Protein AF-A0A7S3GNJ8-F1 (afdb_monomer_lite)

InterPro domains:
  IPR010492 GINS complex, subunit Psf3 [PTHR22768] (1-98)
  IPR036224 GINS, helical bundle-like domain superfamily [SSF158573] (2-92)
  IPR038437 GINS complex, subunit Psf3 superfamily [G3DSA:1.20.58.2050] (1-92)

Radius of gyration: 17.39 Å; chains: 1; bounding box: 35×20×59 Å

Structure (mmCIF, N/CA/C/O backbone):
data_AF-A0A7S3GNJ8-F1
#
_entry.id   AF-A0A7S3GNJ8-F1
#
loop_
_atom_site.group_PDB
_atom_site.id
_atom_site.type_symbol
_atom_site.label_atom_id
_atom_site.label_alt_id
_atom_site.label_comp_id
_atom_site.label_asym_id
_atom_site.label_entity_id
_atom_site.label_seq_id
_atom_site.pdbx_PDB_ins_code
_atom_site.Cartn_x
_atom_site.Cartn_y
_atom_site.Cartn_z
_atom_site.occupancy
_atom_site.B_iso_or_equiv
_atom_site.auth_seq_id
_atom_site.auth_comp_id
_atom_site.auth_asym_id
_atom_site.auth_atom_id
_atom_site.pdbx_PDB_model_num
ATOM 1 N N . GLU A 1 1 ? 2.306 5.968 18.894 1.00 57.97 1 GLU A N 1
ATOM 2 C CA . GLU A 1 1 ? 3.462 5.627 18.035 1.00 57.97 1 GLU A CA 1
ATOM 3 C C . GLU A 1 1 ? 3.224 6.018 16.581 1.00 57.97 1 GLU A C 1
ATOM 5 O O . GLU A 1 1 ? 3.945 6.877 16.105 1.00 57.97 1 GLU A O 1
ATOM 10 N N . ILE A 1 2 ? 2.165 5.535 15.917 1.00 62.38 2 ILE A N 1
ATOM 11 C CA . ILE A 1 2 ? 1.812 5.932 14.531 1.00 62.38 2 ILE A CA 1
ATOM 12 C C . ILE A 1 2 ? 1.705 7.459 14.347 1.00 62.38 2 ILE A C 1
ATOM 14 O O . ILE A 1 2 ? 2.257 8.008 13.403 1.00 62.38 2 ILE A O 1
ATOM 18 N N . LEU A 1 3 ? 1.067 8.169 15.283 1.00 60.81 3 LEU A N 1
ATOM 19 C CA . LEU A 1 3 ? 0.947 9.636 15.239 1.00 60.81 3 LEU A CA 1
ATOM 20 C C . LEU A 1 3 ? 2.276 10.388 15.455 1.00 60.81 3 LEU A C 1
ATOM 22 O O . LEU A 1 3 ? 2.329 11.590 15.227 1.00 60.81 3 LEU A O 1
ATOM 26 N N . ALA A 1 4 ? 3.321 9.704 15.927 1.00 59.94 4 ALA A N 1
ATOM 27 C CA . ALA A 1 4 ? 4.626 10.292 16.226 1.00 59.94 4 ALA A CA 1
ATOM 28 C C . ALA A 1 4 ? 5.677 10.030 15.126 1.00 59.94 4 ALA A C 1
ATOM 30 O O . ALA A 1 4 ? 6.772 10.575 15.220 1.00 59.94 4 ALA A O 1
ATOM 31 N N . GLY A 1 5 ? 5.355 9.217 14.109 1.00 65.50 5 GLY A N 1
ATOM 32 C CA . GLY A 1 5 ? 6.246 8.915 12.982 1.00 65.50 5 GLY A CA 1
ATOM 33 C C . GLY A 1 5 ? 5.927 7.573 12.318 1.00 65.50 5 GLY A C 1
ATOM 34 O O . GLY A 1 5 ? 6.670 6.604 12.481 1.00 65.50 5 GLY A O 1
ATOM 35 N N . ALA A 1 6 ? 4.802 7.488 11.600 1.00 68.75 6 ALA A N 1
ATOM 36 C CA . ALA A 1 6 ? 4.353 6.269 10.915 1.00 68.75 6 ALA A CA 1
ATOM 37 C C . ALA A 1 6 ? 5.315 5.796 9.807 1.00 68.75 6 ALA A C 1
ATOM 39 O O . ALA A 1 6 ? 5.313 4.623 9.424 1.00 68.75 6 ALA A O 1
ATOM 40 N N . GLU A 1 7 ? 6.139 6.704 9.294 1.00 68.44 7 GLU A N 1
ATOM 41 C CA . GLU A 1 7 ? 7.158 6.461 8.280 1.00 68.44 7 GLU A CA 1
ATOM 42 C C . GLU A 1 7 ? 8.298 5.560 8.768 1.00 68.44 7 GLU A C 1
ATOM 44 O O . GLU A 1 7 ? 8.868 4.823 7.971 1.00 68.44 7 GLU A O 1
ATOM 49 N N . ASN A 1 8 ? 8.577 5.549 10.075 1.00 74.62 8 ASN A N 1
ATOM 50 C CA . ASN A 1 8 ? 9.666 4.763 10.665 1.00 74.62 8 ASN A CA 1
ATOM 51 C C . ASN A 1 8 ? 9.212 3.390 11.184 1.00 74.62 8 ASN A C 1
ATOM 53 O O . ASN A 1 8 ? 10.013 2.635 11.731 1.00 74.62 8 ASN A O 1
ATOM 57 N N . ILE A 1 9 ? 7.923 3.064 11.050 1.00 83.94 9 ILE A N 1
ATOM 58 C CA . ILE A 1 9 ? 7.343 1.827 11.576 1.00 83.94 9 ILE A CA 1
ATOM 59 C C . ILE A 1 9 ? 7.217 0.803 10.449 1.00 83.94 9 ILE A C 1
ATOM 61 O O . ILE A 1 9 ? 6.576 1.057 9.428 1.00 83.94 9 ILE A O 1
ATOM 65 N N . ASN A 1 10 ? 7.759 -0.398 10.644 1.00 85.62 10 ASN A N 1
ATOM 66 C CA . ASN A 1 10 ? 7.535 -1.502 9.719 1.00 85.62 10 ASN A CA 1
ATOM 67 C C . ASN A 1 10 ? 6.151 -2.131 9.955 1.00 85.62 10 ASN A C 1
ATOM 69 O O . ASN A 1 10 ? 6.001 -3.075 10.725 1.00 85.62 10 ASN A O 1
ATOM 73 N N . LEU A 1 11 ? 5.111 -1.604 9.299 1.00 88.50 11 LEU A N 1
ATOM 74 C CA . LEU A 1 11 ? 3.727 -2.076 9.474 1.00 88.50 11 LEU A CA 1
ATOM 75 C C . LEU A 1 11 ? 3.548 -3.556 9.102 1.00 88.50 11 LEU A C 1
ATOM 77 O O . LEU A 1 11 ? 2.689 -4.235 9.668 1.00 88.50 11 LEU A O 1
ATOM 81 N N . LYS A 1 12 ? 4.396 -4.074 8.206 1.00 89.69 12 LYS A N 1
ATOM 82 C CA . LYS A 1 12 ? 4.402 -5.483 7.811 1.00 89.69 12 LYS A CA 1
ATOM 83 C C . LYS A 1 12 ? 4.751 -6.418 8.973 1.00 89.69 12 LYS A C 1
ATOM 85 O O . LYS A 1 12 ? 4.212 -7.522 9.020 1.00 89.69 12 LYS A O 1
ATOM 90 N N . GLU A 1 13 ? 5.609 -5.993 9.904 1.00 90.06 13 GLU A N 1
ATOM 91 C CA . GLU A 1 13 ? 5.971 -6.796 11.086 1.00 90.06 13 GLU A CA 1
ATOM 92 C C . GLU A 1 13 ? 4.780 -7.024 12.020 1.00 90.06 13 GLU A C 1
ATOM 94 O O . GLU A 1 13 ? 4.699 -8.060 12.675 1.00 90.06 13 GLU A O 1
ATOM 99 N N . PHE A 1 14 ? 3.822 -6.095 12.038 1.00 88.94 14 PHE A N 1
ATOM 100 C CA . PHE A 1 14 ? 2.581 -6.248 12.795 1.00 88.94 14 PHE A CA 1
ATOM 101 C C . PHE A 1 14 ? 1.571 -7.114 12.044 1.00 88.94 14 PHE A C 1
ATOM 103 O O . PHE A 1 14 ? 0.926 -7.982 12.631 1.00 88.94 14 PHE A O 1
ATOM 110 N N . SER A 1 15 ? 1.399 -6.863 10.744 1.00 92.06 15 SER A N 1
ATOM 111 C CA . SER A 1 15 ? 0.541 -7.663 9.875 1.00 92.06 15 SER A CA 1
ATOM 112 C C . SER A 1 15 ? 0.873 -7.413 8.410 1.00 92.06 15 SER A C 1
ATOM 114 O O . SER A 1 15 ? 0.934 -6.270 7.959 1.00 92.06 15 SER A O 1
ATOM 116 N N . HIS A 1 16 ? 0.977 -8.485 7.622 1.00 94.75 16 HIS A N 1
ATOM 117 C CA . HIS A 1 16 ? 1.124 -8.359 6.171 1.00 94.75 16 HIS A CA 1
ATOM 118 C C . HIS A 1 16 ? -0.060 -7.620 5.522 1.00 94.75 16 HIS A C 1
ATOM 120 O O . HIS A 1 16 ? 0.140 -6.915 4.540 1.00 94.75 16 HIS A O 1
ATOM 126 N N . TYR A 1 17 ? -1.258 -7.725 6.105 1.00 95.62 17 TYR A N 1
ATOM 127 C CA . TYR A 1 17 ? -2.501 -7.108 5.625 1.00 95.62 17 TYR A CA 1
ATOM 128 C C . TYR A 1 17 ? -2.972 -5.980 6.556 1.00 95.62 17 TYR A C 1
ATOM 130 O O . TYR A 1 17 ? -4.156 -5.877 6.886 1.00 95.62 17 TYR A O 1
ATOM 138 N N . PHE A 1 18 ? -2.031 -5.191 7.086 1.00 94.56 18 PHE A N 1
ATOM 139 C CA . PHE A 1 18 ? -2.299 -4.166 8.099 1.00 94.56 18 PHE A CA 1
ATOM 140 C C . PHE A 1 18 ? -3.442 -3.217 7.701 1.00 94.56 18 PHE A C 1
ATOM 142 O O . PHE A 1 18 ? -4.367 -2.995 8.486 1.00 94.56 18 PHE A O 1
ATOM 149 N N . PHE A 1 19 ? -3.416 -2.693 6.472 1.00 94.75 19 PHE A N 1
ATOM 150 C CA . PHE A 1 19 ? -4.403 -1.720 6.000 1.00 94.75 19 PHE A CA 1
ATOM 151 C C . PHE A 1 19 ? -5.754 -2.356 5.678 1.00 94.75 19 PHE A C 1
ATOM 153 O O . PHE A 1 19 ? -6.791 -1.766 5.979 1.00 94.75 19 PHE A O 1
ATOM 160 N N . GLU A 1 20 ? -5.769 -3.558 5.112 1.00 95.56 20 GLU A N 1
ATOM 161 C CA . GLU A 1 20 ? -6.988 -4.278 4.753 1.00 95.56 20 GLU A CA 1
ATOM 162 C C . GLU A 1 20 ? -7.743 -4.720 6.009 1.00 95.56 20 GLU A C 1
ATOM 164 O O . GLU A 1 20 ? -8.939 -4.451 6.156 1.00 95.56 20 GLU A O 1
ATOM 169 N N . VAL A 1 21 ? -7.034 -5.344 6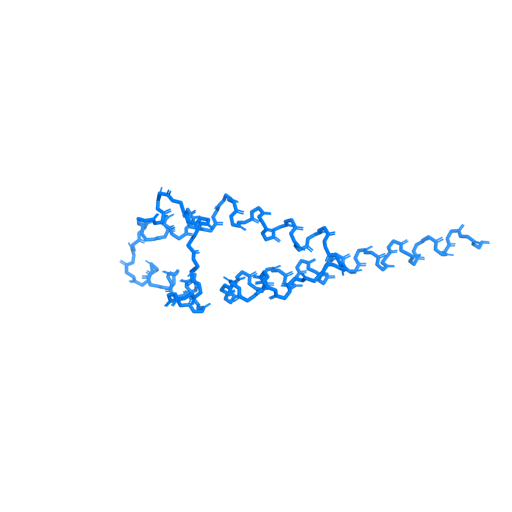.955 1.00 95.25 21 VAL A N 1
ATOM 170 C CA . VAL A 1 21 ? -7.612 -5.774 8.235 1.00 95.25 21 VAL A CA 1
ATOM 171 C C . VAL A 1 21 ? -8.045 -4.562 9.050 1.00 95.25 21 VAL A C 1
ATOM 173 O O . VAL A 1 21 ? -9.165 -4.546 9.560 1.00 95.25 21 VAL A O 1
ATOM 176 N N . GLY A 1 22 ? -7.200 -3.531 9.134 1.00 94.94 22 GLY A N 1
ATOM 177 C CA . GLY A 1 22 ? -7.525 -2.296 9.840 1.00 94.94 22 GLY A CA 1
ATOM 178 C C . GLY A 1 22 ? -8.772 -1.617 9.275 1.00 94.94 22 GLY A C 1
ATOM 179 O O . GLY A 1 22 ? -9.655 -1.224 10.038 1.00 94.94 22 GLY A O 1
ATOM 180 N N . SER A 1 23 ? -8.887 -1.527 7.947 1.00 94.94 23 SER A N 1
ATO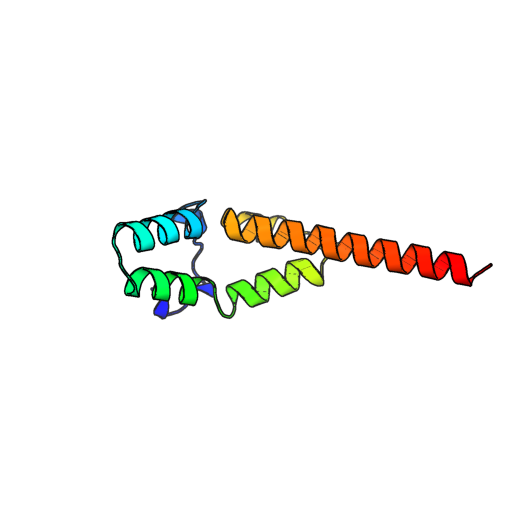M 181 C CA . SER A 1 23 ? -10.039 -0.896 7.292 1.00 94.94 23 SER A CA 1
ATOM 182 C C . SER A 1 23 ? -11.324 -1.681 7.538 1.00 94.94 23 SER A C 1
ATOM 184 O O . SER A 1 23 ? -12.339 -1.097 7.916 1.00 94.94 23 SER A O 1
ATOM 186 N N . ASN A 1 24 ? -11.279 -3.010 7.401 1.00 96.00 24 ASN A N 1
ATOM 187 C CA . ASN A 1 24 ? -12.426 -3.871 7.691 1.00 96.00 24 ASN A CA 1
ATOM 188 C C . ASN A 1 24 ? -12.853 -3.761 9.158 1.00 96.00 24 ASN A C 1
ATOM 190 O O . ASN A 1 24 ? -14.044 -3.647 9.450 1.00 96.00 24 ASN A O 1
ATOM 194 N N . LEU A 1 25 ? -11.891 -3.734 10.083 1.00 95.38 25 LEU A N 1
ATOM 195 C CA . LEU A 1 25 ? -12.168 -3.574 11.505 1.00 95.38 25 LEU A CA 1
ATOM 196 C C . LEU A 1 25 ? -12.818 -2.218 11.801 1.00 95.38 25 LEU A C 1
ATOM 198 O O . LEU A 1 25 ? -13.816 -2.176 12.519 1.00 95.38 25 LEU A O 1
ATOM 202 N N . ALA A 1 26 ? -12.308 -1.127 11.224 1.00 95.88 26 ALA A N 1
ATOM 203 C CA . ALA A 1 26 ? -12.884 0.209 11.375 1.00 95.88 26 ALA A CA 1
ATOM 204 C C . ALA A 1 26 ? -14.339 0.265 10.884 1.00 95.88 26 ALA A C 1
ATOM 206 O O . ALA A 1 26 ? -15.195 0.829 11.564 1.00 95.88 26 ALA A O 1
ATOM 207 N N . ILE A 1 27 ? -14.638 -0.380 9.752 1.00 95.19 27 ILE A N 1
ATOM 208 C CA . ILE A 1 27 ? -15.996 -0.464 9.195 1.00 95.19 27 ILE A CA 1
ATOM 209 C C . ILE A 1 27 ? -16.924 -1.253 10.125 1.00 95.19 27 ILE A C 1
ATOM 211 O O . ILE A 1 27 ? -17.994 -0.763 10.488 1.00 95.19 27 ILE A O 1
ATOM 215 N N . VAL A 1 28 ? -16.520 -2.458 10.540 1.00 97.12 28 VAL A N 1
ATOM 216 C CA . VAL A 1 28 ? -17.350 -3.345 11.377 1.00 97.12 28 VAL A CA 1
ATOM 217 C C . VAL A 1 28 ? -17.617 -2.728 12.751 1.00 97.12 28 VAL A C 1
ATOM 219 O O . VAL A 1 28 ? -18.728 -2.823 13.270 1.00 97.12 28 VAL A O 1
ATOM 222 N N . THR A 1 29 ? -16.618 -2.059 13.326 1.00 96.25 29 THR A N 1
ATOM 223 C CA . THR A 1 29 ? -16.723 -1.414 14.644 1.00 96.25 29 THR A CA 1
ATOM 224 C C . THR A 1 29 ? -17.286 0.005 14.590 1.00 96.25 29 THR A C 1
ATOM 226 O O . THR A 1 29 ? -17.527 0.590 15.643 1.00 96.25 29 THR A O 1
ATOM 229 N N . LYS A 1 30 ? -17.522 0.557 13.388 1.00 95.69 30 LYS A N 1
ATOM 230 C CA . LYS A 1 30 ? -17.891 1.968 13.161 1.00 95.69 30 LYS A CA 1
ATOM 231 C C . LYS A 1 30 ? -16.939 2.942 13.868 1.00 95.69 30 LYS A C 1
ATOM 233 O O . LYS A 1 30 ? -17.363 3.950 14.430 1.00 95.69 30 LYS A O 1
ATOM 238 N N . ASN A 1 31 ? -15.652 2.608 13.868 1.00 95.81 31 ASN A N 1
ATOM 239 C CA . ASN A 1 31 ? -14.616 3.366 14.551 1.00 95.81 31 ASN A CA 1
ATOM 240 C C . ASN A 1 31 ? -13.936 4.337 13.571 1.00 95.81 31 ASN A C 1
ATOM 242 O O . ASN A 1 31 ? -13.009 3.970 12.844 1.00 95.81 31 ASN A O 1
ATOM 246 N N . GLU A 1 32 ? -14.411 5.583 13.548 1.00 94.88 32 GLU A N 1
ATOM 247 C CA . GLU A 1 32 ? -13.858 6.641 12.689 1.00 94.88 32 GLU A CA 1
ATOM 248 C C . GLU A 1 32 ? -12.449 7.087 13.125 1.00 94.88 32 GLU A C 1
ATOM 250 O O . GLU A 1 32 ? -11.645 7.482 12.278 1.00 94.88 32 GLU A O 1
ATOM 255 N N . ASP A 1 33 ? -12.097 6.954 14.407 1.00 94.38 33 ASP A N 1
ATOM 256 C CA . ASP A 1 33 ? -10.750 7.276 14.898 1.00 94.38 33 ASP A CA 1
ATOM 257 C C . ASP A 1 33 ? -9.718 6.281 14.355 1.00 94.38 33 ASP A C 1
ATOM 259 O O . ASP A 1 33 ? -8.635 6.667 13.907 1.00 94.38 33 ASP A O 1
ATOM 263 N N . LEU A 1 34 ? -10.068 4.990 14.319 1.00 93.38 34 LEU A N 1
ATOM 264 C CA . LEU A 1 34 ? -9.239 3.951 13.708 1.00 93.38 34 LEU A CA 1
ATOM 265 C C . LEU A 1 34 ? -9.060 4.205 12.209 1.00 93.38 34 LEU A C 1
ATOM 267 O O . LEU A 1 34 ? -7.943 4.139 11.701 1.00 93.38 34 LEU A O 1
ATOM 271 N N . LYS A 1 35 ? -10.138 4.553 11.503 1.00 93.56 35 LYS A N 1
ATOM 272 C CA . LYS A 1 35 ? -10.073 4.905 10.079 1.00 93.56 35 LYS A CA 1
ATOM 273 C C . LYS A 1 35 ? -9.167 6.112 9.832 1.00 93.56 35 LYS A C 1
ATOM 275 O O . LYS A 1 35 ? -8.326 6.067 8.937 1.00 93.56 35 LYS A O 1
ATOM 280 N N . THR A 1 36 ? -9.295 7.157 10.645 1.00 92.88 36 THR A N 1
ATOM 281 C CA . THR A 1 36 ? -8.444 8.353 10.569 1.00 92.88 36 THR A CA 1
ATOM 282 C C . THR A 1 36 ? -6.984 7.998 10.848 1.00 92.88 36 THR A C 1
ATOM 284 O O . THR A 1 36 ? -6.085 8.441 10.139 1.00 92.88 36 THR A O 1
ATOM 287 N N . THR A 1 37 ? -6.735 7.120 11.820 1.00 92.12 37 THR A N 1
ATOM 288 C CA . THR A 1 37 ? -5.389 6.630 12.147 1.00 92.12 37 THR A CA 1
ATOM 289 C C . THR A 1 37 ? -4.766 5.865 10.981 1.00 92.12 37 THR A C 1
ATOM 291 O O . THR A 1 37 ? -3.603 6.090 10.661 1.00 92.12 37 THR A O 1
ATOM 294 N N . LEU A 1 38 ? -5.531 5.001 10.306 1.00 92.69 38 LEU A N 1
ATOM 295 C CA . LEU A 1 38 ? -5.069 4.273 9.118 1.00 92.69 38 LEU A CA 1
ATOM 296 C C . LEU A 1 38 ? -4.753 5.221 7.959 1.00 92.69 38 LEU A C 1
ATOM 298 O O . LEU A 1 38 ? -3.747 5.039 7.276 1.00 92.69 38 LEU A O 1
ATOM 302 N N . GLN A 1 39 ? -5.574 6.256 7.764 1.00 91.19 39 GLN A N 1
ATOM 303 C CA . GLN A 1 39 ? -5.312 7.287 6.761 1.00 91.19 39 GLN A CA 1
ATOM 304 C C . GLN A 1 39 ? -4.023 8.050 7.062 1.00 91.19 39 GLN A C 1
ATOM 306 O O . GLN A 1 39 ? -3.203 8.213 6.166 1.00 91.19 39 GLN A O 1
ATOM 311 N N . ILE A 1 40 ? -3.812 8.468 8.312 1.00 90.62 40 ILE A N 1
ATOM 312 C CA . ILE A 1 40 ? -2.581 9.152 8.730 1.00 90.62 40 ILE A CA 1
ATOM 313 C C . ILE A 1 40 ? -1.367 8.227 8.578 1.00 90.62 40 ILE A C 1
ATOM 315 O O . ILE A 1 40 ? -0.324 8.673 8.116 1.00 90.62 40 ILE A O 1
ATOM 319 N N . ALA A 1 41 ? -1.508 6.942 8.917 1.00 90.12 41 ALA A N 1
ATOM 320 C CA . ALA A 1 41 ? -0.431 5.962 8.800 1.00 90.12 41 ALA A CA 1
ATOM 321 C C . ALA A 1 41 ? 0.029 5.745 7.351 1.00 90.12 41 ALA A C 1
ATOM 323 O O . ALA A 1 41 ? 1.207 5.482 7.116 1.00 90.12 41 ALA A O 1
ATOM 324 N N . PHE A 1 42 ? -0.902 5.820 6.394 1.00 90.94 42 PHE A N 1
ATOM 325 C CA . PHE A 1 42 ? -0.615 5.654 4.970 1.00 90.94 42 PHE A CA 1
ATOM 326 C C . PHE A 1 42 ? -0.164 6.956 4.292 1.00 90.94 42 PHE A C 1
ATOM 328 O O . PHE A 1 42 ? 0.712 6.944 3.425 1.00 90.94 42 PHE A O 1
ATOM 335 N N . ALA A 1 43 ? -0.782 8.079 4.661 1.00 88.44 43 ALA A N 1
ATOM 336 C CA . ALA A 1 43 ? -0.534 9.375 4.050 1.00 88.44 43 ALA A CA 1
ATOM 337 C C . ALA A 1 43 ? 0.880 9.910 4.343 1.00 88.44 43 ALA A C 1
ATOM 339 O O . ALA A 1 43 ? 1.608 9.428 5.208 1.00 88.44 43 ALA A O 1
ATOM 340 N N . GLY A 1 44 ? 1.271 10.950 3.605 1.00 86.75 44 GLY A N 1
ATOM 341 C CA . GLY A 1 44 ? 2.554 11.621 3.803 1.00 86.75 44 GLY A CA 1
ATOM 342 C C . GLY A 1 44 ? 3.722 10.837 3.210 1.00 86.75 44 GLY A C 1
ATOM 343 O O . GLY A 1 44 ? 3.723 10.530 2.017 1.00 86.75 44 GLY A O 1
ATOM 344 N N . GLU A 1 45 ? 4.735 10.558 4.029 1.00 85.94 45 GLU A N 1
ATOM 345 C CA . GLU A 1 45 ? 6.041 10.075 3.566 1.00 85.94 45 GLU A C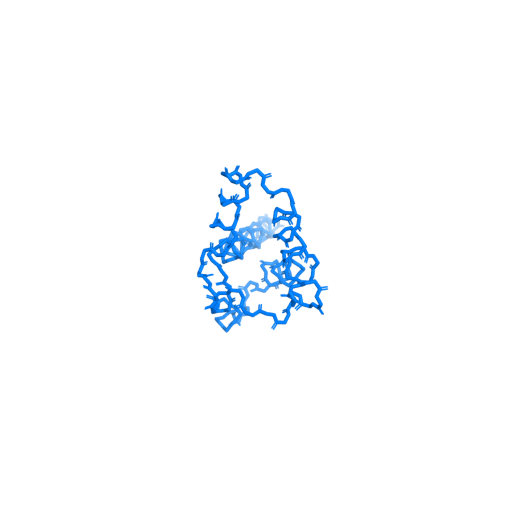A 1
ATOM 346 C C . GLU A 1 45 ? 5.991 8.646 3.008 1.00 85.94 45 GLU A C 1
ATOM 348 O O . GLU A 1 45 ? 6.649 8.356 2.012 1.00 85.94 45 GLU A O 1
ATOM 353 N N . ARG A 1 46 ? 5.151 7.772 3.578 1.00 90.19 46 ARG A N 1
ATOM 354 C CA . ARG A 1 46 ? 4.959 6.390 3.105 1.00 90.19 46 ARG A CA 1
ATOM 355 C C . ARG A 1 46 ? 4.380 6.361 1.692 1.00 90.19 46 ARG A C 1
ATOM 357 O O . ARG A 1 46 ? 4.969 5.760 0.795 1.00 90.19 46 ARG A O 1
ATOM 364 N N . PHE A 1 47 ? 3.287 7.094 1.467 1.00 91.19 47 PHE A N 1
ATOM 365 C CA . PHE A 1 47 ? 2.728 7.281 0.128 1.00 91.19 47 PHE A CA 1
ATOM 366 C C . PHE A 1 47 ? 3.735 7.938 -0.828 1.00 91.19 47 PHE A C 1
ATOM 368 O O . PHE A 1 47 ? 3.905 7.482 -1.957 1.00 91.19 47 PHE A O 1
ATOM 375 N N . ARG A 1 48 ? 4.446 8.982 -0.380 1.00 90.50 48 ARG A N 1
ATOM 376 C CA . ARG A 1 48 ? 5.457 9.670 -1.194 1.00 90.50 48 ARG A CA 1
ATOM 377 C C . ARG A 1 48 ? 6.574 8.721 -1.630 1.00 90.50 48 ARG A C 1
ATOM 379 O O . ARG A 1 48 ? 6.920 8.710 -2.806 1.00 90.50 48 ARG A O 1
ATOM 386 N N . SER A 1 49 ? 7.109 7.919 -0.712 1.00 90.19 49 SER A N 1
ATOM 387 C CA . SER A 1 49 ? 8.158 6.934 -0.984 1.00 90.19 49 SER A CA 1
ATOM 388 C C . SER A 1 49 ? 7.679 5.873 -1.979 1.00 90.19 49 SER A C 1
ATOM 390 O O . SER A 1 49 ? 8.349 5.644 -2.986 1.00 90.19 49 SER A O 1
ATOM 392 N N . LEU A 1 50 ? 6.475 5.319 -1.785 1.00 92.25 50 LEU A N 1
ATOM 393 C CA . LEU A 1 50 ? 5.857 4.383 -2.734 1.00 92.25 50 LEU A CA 1
ATOM 394 C C . LEU A 1 50 ? 5.726 4.977 -4.138 1.00 92.25 50 LEU A C 1
ATOM 396 O O . LEU A 1 50 ? 6.065 4.324 -5.124 1.00 92.25 50 LEU A O 1
ATOM 400 N N . MET A 1 51 ? 5.270 6.224 -4.242 1.00 91.19 51 MET A N 1
ATOM 401 C CA . MET A 1 51 ? 5.123 6.907 -5.528 1.00 91.19 51 MET A CA 1
ATOM 402 C C . MET A 1 51 ? 6.470 7.200 -6.193 1.00 91.19 51 MET A C 1
ATOM 404 O O . MET A 1 51 ? 6.594 7.056 -7.407 1.00 91.19 51 MET A O 1
ATOM 408 N N . MET A 1 52 ? 7.487 7.578 -5.417 1.00 90.50 52 MET A N 1
ATOM 409 C CA . MET A 1 52 ? 8.838 7.777 -5.939 1.00 90.50 52 MET A CA 1
ATOM 410 C C . MET A 1 52 ? 9.378 6.467 -6.519 1.00 90.50 52 MET A C 1
ATOM 412 O O . MET A 1 52 ? 9.661 6.407 -7.711 1.00 90.50 52 MET A O 1
ATOM 416 N N . HIS A 1 53 ? 9.415 5.393 -5.727 1.00 90.62 53 HIS A N 1
ATOM 417 C CA . HIS A 1 53 ? 9.948 4.105 -6.179 1.00 90.62 53 HIS A CA 1
ATOM 418 C C . HIS A 1 53 ? 9.136 3.479 -7.319 1.00 90.62 53 HIS A C 1
ATOM 420 O O . HIS A 1 53 ? 9.707 2.876 -8.222 1.00 90.62 53 HIS A O 1
ATOM 426 N N . SER A 1 54 ? 7.815 3.641 -7.338 1.00 90.94 54 SER A N 1
ATOM 427 C CA . SER A 1 54 ? 6.995 3.069 -8.411 1.00 90.94 54 SER A CA 1
ATOM 428 C C . SER A 1 54 ? 7.139 3.800 -9.750 1.00 90.94 54 SER A C 1
ATOM 430 O O . SER A 1 54 ? 7.028 3.170 -10.802 1.00 90.94 54 SER A O 1
ATOM 432 N N . LEU A 1 55 ? 7.419 5.110 -9.745 1.00 86.75 55 LEU A N 1
ATOM 433 C CA . LEU A 1 55 ? 7.442 5.920 -10.968 1.00 86.75 55 LEU A CA 1
ATOM 434 C C . LEU A 1 55 ? 8.844 6.278 -11.477 1.00 86.75 55 LEU A C 1
ATOM 436 O O . LEU A 1 55 ? 8.990 6.485 -12.683 1.00 86.75 55 LEU A O 1
ATOM 440 N N . SER A 1 56 ? 9.868 6.361 -10.619 1.00 78.69 56 SER A N 1
ATOM 441 C CA . SER A 1 56 ? 11.225 6.754 -11.042 1.00 78.69 56 SER A CA 1
ATOM 442 C C . SER A 1 56 ? 12.163 5.586 -11.341 1.00 78.69 56 SER A C 1
ATOM 444 O O . SER A 1 56 ? 13.159 5.777 -12.036 1.00 78.69 56 SER A O 1
ATOM 446 N N . SER A 1 57 ? 11.855 4.390 -10.844 1.00 64.25 57 SER A N 1
ATOM 447 C CA . SER A 1 57 ? 12.849 3.331 -10.641 1.00 64.25 57 SER A CA 1
ATOM 448 C C . SER A 1 57 ? 12.620 2.098 -11.512 1.00 64.25 57 SER A C 1
ATOM 450 O O . SER A 1 57 ? 12.729 0.974 -11.035 1.00 64.25 57 SER A O 1
ATOM 452 N N . TRP A 1 58 ? 12.328 2.276 -12.808 1.00 64.38 58 TRP A N 1
ATOM 453 C CA . TRP A 1 58 ? 12.090 1.139 -13.720 1.00 64.38 58 TRP A CA 1
ATOM 454 C C . TRP A 1 58 ? 13.241 0.109 -13.738 1.00 64.38 58 TRP A C 1
ATOM 456 O O . TRP A 1 58 ? 13.021 -1.042 -14.105 1.00 64.38 58 TRP A O 1
ATOM 466 N N . ASN A 1 59 ? 14.450 0.504 -13.327 1.00 67.56 59 ASN A N 1
ATOM 467 C CA . ASN A 1 59 ? 15.632 -0.351 -13.342 1.00 67.56 59 ASN A CA 1
ATOM 468 C C . ASN A 1 59 ? 16.413 -0.374 -12.014 1.00 67.56 59 ASN A C 1
ATOM 470 O O . ASN A 1 59 ? 17.542 -0.864 -12.006 1.00 67.56 59 ASN A O 1
ATOM 474 N N . ASP A 1 60 ? 15.856 0.163 -10.920 1.00 78.88 60 ASP A N 1
ATOM 475 C CA . ASP A 1 60 ? 16.517 0.067 -9.611 1.00 78.88 60 ASP A CA 1
ATOM 476 C C . ASP A 1 60 ? 16.152 -1.257 -8.930 1.00 78.88 60 ASP A C 1
ATOM 478 O O . ASP A 1 60 ? 15.050 -1.785 -9.101 1.00 78.88 60 ASP A O 1
ATOM 482 N N . ASP A 1 61 ? 17.071 -1.786 -8.122 1.00 84.69 61 ASP A N 1
ATOM 483 C CA . ASP A 1 61 ? 16.776 -2.926 -7.258 1.00 84.69 61 ASP A CA 1
ATOM 484 C C . ASP A 1 61 ? 15.904 -2.473 -6.079 1.00 84.69 61 ASP A C 1
ATOM 486 O O . ASP A 1 61 ? 16.366 -1.827 -5.139 1.00 84.69 61 ASP A O 1
ATOM 490 N N . LEU A 1 62 ? 14.616 -2.810 -6.148 1.00 88.25 62 LEU A N 1
ATOM 491 C CA . LEU A 1 62 ? 13.621 -2.497 -5.122 1.00 88.25 62 LEU A CA 1
ATOM 492 C C . LEU A 1 62 ? 13.381 -3.668 -4.158 1.00 88.25 62 LEU A C 1
ATOM 494 O O . LEU A 1 62 ? 12.410 -3.639 -3.402 1.00 88.25 62 LEU A O 1
ATOM 498 N N . THR A 1 63 ? 14.225 -4.707 -4.170 1.00 88.25 63 THR A N 1
ATOM 499 C CA . THR A 1 63 ? 14.007 -5.929 -3.379 1.00 88.25 63 THR A CA 1
ATOM 500 C C . THR A 1 63 ? 13.910 -5.631 -1.885 1.00 88.25 63 THR A C 1
ATOM 502 O O . THR A 1 63 ? 12.966 -6.075 -1.232 1.00 88.25 63 THR A O 1
ATOM 505 N N . GLU A 1 64 ? 14.845 -4.847 -1.346 1.00 87.38 64 GLU A N 1
ATOM 506 C CA . GLU A 1 64 ? 14.857 -4.459 0.070 1.00 87.38 64 GLU A CA 1
ATOM 507 C C . GLU A 1 64 ? 13.647 -3.585 0.426 1.00 87.38 64 GLU A C 1
ATOM 509 O O . GLU A 1 64 ? 12.971 -3.820 1.428 1.00 87.38 64 GLU A O 1
ATOM 514 N N . PHE A 1 65 ? 13.303 -2.632 -0.443 1.00 88.62 65 PHE A N 1
ATOM 515 C CA . PHE A 1 65 ? 12.135 -1.776 -0.255 1.00 88.62 65 PHE A CA 1
ATOM 516 C C . PHE A 1 65 ? 10.840 -2.601 -0.205 1.00 88.62 65 PHE A C 1
ATOM 518 O O . PHE A 1 65 ? 10.076 -2.509 0.755 1.00 88.62 65 PHE A O 1
ATOM 525 N N . ALA A 1 66 ? 10.631 -3.489 -1.182 1.00 89.81 66 ALA A N 1
ATOM 526 C CA . ALA A 1 66 ? 9.449 -4.342 -1.281 1.00 89.81 66 ALA A CA 1
ATOM 527 C C . ALA A 1 66 ? 9.327 -5.361 -0.132 1.00 89.81 66 ALA A C 1
ATOM 529 O O . ALA A 1 66 ? 8.225 -5.834 0.169 1.00 89.81 66 ALA A O 1
ATOM 530 N N . GLN A 1 67 ? 10.433 -5.714 0.530 1.00 89.88 67 GLN A N 1
ATOM 531 C CA . GLN A 1 67 ? 10.411 -6.597 1.696 1.00 89.88 67 GLN A CA 1
ATOM 532 C C . GLN A 1 67 ? 9.760 -5.955 2.922 1.00 89.88 67 GLN A C 1
ATOM 534 O O . GLN A 1 67 ? 9.218 -6.698 3.739 1.00 89.88 67 GLN A O 1
ATOM 539 N N . ASN A 1 68 ? 9.729 -4.627 3.025 1.00 90.12 68 ASN A N 1
ATOM 540 C CA . ASN A 1 68 ? 9.146 -3.916 4.168 1.00 90.12 68 ASN A CA 1
ATOM 541 C C . ASN A 1 68 ? 7.707 -3.433 3.919 1.00 90.12 68 ASN A C 1
ATOM 543 O O . ASN A 1 68 ? 7.091 -2.827 4.793 1.00 90.12 68 ASN A O 1
ATOM 547 N N . LEU A 1 69 ? 7.149 -3.724 2.742 1.00 92.94 69 LEU A N 1
ATOM 548 C CA . LEU A 1 69 ? 5.795 -3.320 2.374 1.00 92.94 69 LEU A CA 1
ATOM 549 C C . LEU A 1 69 ? 4.737 -4.332 2.828 1.00 92.94 69 LEU A C 1
ATOM 551 O O . LEU A 1 69 ? 4.901 -5.554 2.722 1.00 92.94 69 LEU A O 1
ATOM 555 N N . THR A 1 70 ? 3.607 -3.805 3.284 1.00 95.38 70 THR A N 1
ATOM 556 C CA . THR A 1 70 ? 2.350 -4.551 3.422 1.00 95.38 70 THR A CA 1
ATOM 557 C C . THR A 1 70 ? 1.816 -4.974 2.047 1.00 95.38 70 THR A C 1
ATOM 559 O O . THR A 1 70 ? 2.282 -4.500 1.009 1.00 95.38 70 THR A O 1
ATOM 562 N N . ALA A 1 71 ? 0.837 -5.877 2.022 1.00 94.94 71 ALA A N 1
ATOM 563 C CA . ALA A 1 71 ? 0.207 -6.355 0.793 1.00 94.94 71 ALA A CA 1
ATOM 564 C C . ALA A 1 71 ? -0.387 -5.203 -0.037 1.00 94.94 71 ALA A C 1
ATOM 566 O O . ALA A 1 71 ? -0.072 -5.085 -1.222 1.00 94.94 71 ALA A O 1
ATOM 567 N N . ALA A 1 72 ? -1.157 -4.311 0.595 1.00 93.94 72 ALA A N 1
ATOM 568 C CA . ALA A 1 72 ? -1.714 -3.122 -0.049 1.00 93.94 72 ALA A CA 1
ATOM 569 C C . ALA A 1 72 ? -0.639 -2.229 -0.689 1.00 93.94 72 ALA A C 1
ATOM 571 O O . ALA A 1 72 ? -0.763 -1.814 -1.839 1.00 93.94 72 ALA A O 1
ATOM 572 N N . GLU A 1 73 ? 0.437 -1.942 0.040 1.00 94.75 73 GLU A N 1
ATOM 573 C CA . GLU A 1 73 ? 1.521 -1.089 -0.455 1.00 94.75 73 GLU A CA 1
ATOM 574 C C . GLU A 1 73 ? 2.288 -1.744 -1.601 1.00 94.75 73 GLU A C 1
ATOM 576 O O . GLU A 1 73 ? 2.620 -1.091 -2.590 1.00 94.75 73 GLU A O 1
ATOM 581 N N . ARG A 1 74 ? 2.540 -3.049 -1.487 1.00 94.56 74 ARG A N 1
ATOM 582 C CA . ARG A 1 74 ? 3.199 -3.827 -2.529 1.00 94.56 74 ARG A CA 1
ATOM 583 C C . ARG A 1 74 ? 2.381 -3.842 -3.814 1.00 94.56 74 ARG A C 1
ATOM 585 O O . ARG A 1 74 ? 2.951 -3.671 -4.885 1.00 94.56 74 ARG A O 1
ATOM 592 N N . HIS A 1 75 ? 1.064 -3.989 -3.705 1.00 94.50 75 HIS A N 1
ATOM 593 C CA . HIS A 1 75 ? 0.180 -3.932 -4.860 1.00 94.50 75 HIS A CA 1
ATOM 594 C C . HIS A 1 75 ? 0.282 -2.577 -5.579 1.00 94.50 75 HIS A C 1
ATOM 596 O O . HIS A 1 75 ? 0.459 -2.538 -6.792 1.00 94.50 75 HIS A O 1
ATOM 602 N N . ILE A 1 76 ? 0.273 -1.466 -4.834 1.00 93.75 76 ILE A N 1
ATOM 603 C CA . ILE A 1 76 ? 0.444 -0.118 -5.404 1.00 93.75 76 ILE A CA 1
ATOM 604 C C . ILE A 1 76 ? 1.805 0.027 -6.099 1.00 93.75 76 ILE A C 1
ATOM 606 O O . ILE A 1 76 ? 1.881 0.588 -7.194 1.00 9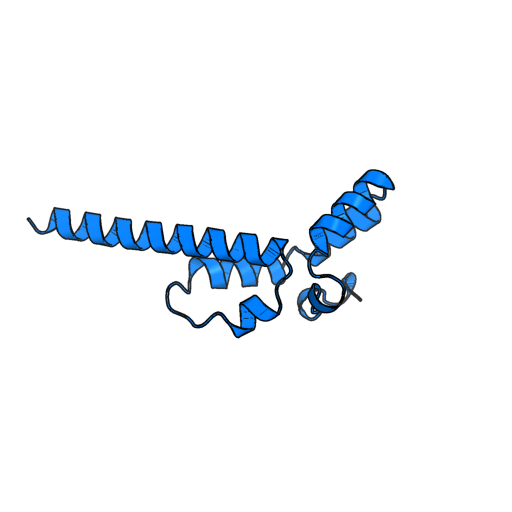3.75 76 ILE A O 1
ATOM 610 N N . LEU A 1 77 ? 2.876 -0.482 -5.480 1.00 93.56 77 LEU A N 1
ATOM 611 C CA . LEU A 1 77 ? 4.215 -0.462 -6.066 1.00 93.56 77 LEU A CA 1
ATOM 612 C C . LEU A 1 77 ? 4.252 -1.216 -7.403 1.00 93.56 77 LEU A C 1
ATOM 614 O O . LEU A 1 77 ? 4.745 -0.680 -8.393 1.00 93.56 77 LEU A O 1
ATOM 618 N N . GLU A 1 78 ? 3.728 -2.442 -7.432 1.00 93.25 78 GLU A N 1
ATOM 619 C CA . GLU A 1 78 ? 3.721 -3.304 -8.617 1.00 93.25 78 GLU A CA 1
ATOM 620 C C . GLU A 1 78 ? 2.927 -2.672 -9.774 1.00 93.25 78 GLU A C 1
ATOM 622 O O . GLU A 1 78 ? 3.443 -2.583 -10.890 1.00 93.25 78 GLU A O 1
ATOM 627 N N . GLU A 1 79 ? 1.732 -2.140 -9.506 1.00 94.19 79 GLU A N 1
ATOM 628 C CA . GLU A 1 79 ? 0.910 -1.449 -10.513 1.00 94.19 79 GLU A CA 1
ATOM 629 C C . GLU A 1 79 ? 1.605 -0.205 -11.086 1.00 94.19 79 GLU A C 1
ATOM 631 O O . GLU A 1 79 ? 1.570 0.052 -12.296 1.00 94.19 79 GLU A O 1
ATOM 636 N N . GLY A 1 80 ? 2.287 0.567 -10.234 1.00 92.44 80 GLY A N 1
ATOM 637 C CA . GLY A 1 80 ? 3.037 1.734 -10.685 1.00 92.44 80 GLY A CA 1
ATOM 638 C C . GLY A 1 80 ? 4.267 1.362 -11.522 1.00 92.44 80 GLY A C 1
ATOM 639 O O . GLY A 1 80 ? 4.513 2.004 -12.545 1.00 92.44 80 GLY A O 1
ATOM 640 N N . LEU A 1 81 ? 4.978 0.281 -11.177 1.00 91.69 81 LEU A N 1
ATOM 641 C CA . LEU A 1 81 ? 6.102 -0.231 -11.973 1.00 91.69 81 LEU A CA 1
ATOM 642 C C . LEU A 1 81 ? 5.654 -0.727 -13.353 1.00 91.69 81 LEU A C 1
ATOM 644 O O . LEU A 1 81 ? 6.308 -0.420 -14.354 1.00 91.69 81 LEU A O 1
ATOM 648 N N . ILE A 1 82 ? 4.532 -1.453 -13.421 1.00 91.88 82 ILE A N 1
ATOM 649 C CA . ILE A 1 82 ? 3.929 -1.899 -14.687 1.00 91.88 82 ILE A CA 1
ATOM 650 C C . ILE A 1 82 ? 3.569 -0.682 -15.544 1.00 91.88 82 ILE A C 1
ATOM 652 O O . ILE A 1 82 ? 4.009 -0.574 -16.688 1.00 91.88 82 ILE A O 1
ATOM 656 N N . SER A 1 83 ? 2.860 0.285 -14.962 1.00 91.38 83 SER A N 1
ATOM 657 C CA . SER A 1 83 ? 2.447 1.506 -15.664 1.00 91.38 83 SER A CA 1
ATOM 658 C C . SER A 1 83 ? 3.642 2.331 -16.163 1.00 91.38 83 SER A C 1
ATOM 660 O O . SER A 1 83 ? 3.625 2.860 -17.278 1.00 91.38 83 SER A O 1
ATOM 662 N N . SER A 1 84 ? 4.705 2.433 -15.359 1.00 89.88 84 SER A N 1
ATOM 663 C CA . SER A 1 84 ? 5.935 3.144 -15.722 1.00 89.88 84 SER A CA 1
ATOM 664 C C . SER A 1 84 ? 6.671 2.450 -16.874 1.00 89.88 84 SER A C 1
ATOM 666 O O . SER A 1 84 ? 7.086 3.105 -17.839 1.00 89.88 84 SER A O 1
ATOM 66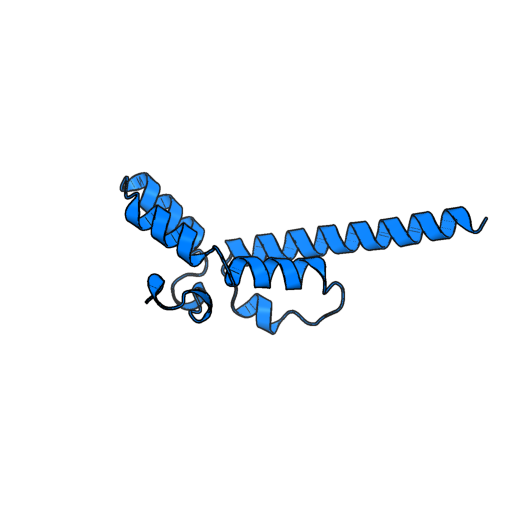8 N N . LYS A 1 85 ? 6.753 1.113 -16.835 1.00 89.38 85 LYS A N 1
ATOM 669 C CA . LYS A 1 85 ? 7.305 0.296 -17.922 1.00 89.38 85 LYS A CA 1
ATOM 670 C C . LYS A 1 85 ? 6.520 0.478 -19.219 1.00 89.38 85 LYS A C 1
ATOM 672 O O . LYS A 1 85 ? 7.125 0.741 -20.259 1.00 89.38 85 LYS A O 1
ATOM 677 N N . ASP A 1 86 ? 5.196 0.398 -19.163 1.00 90.56 86 ASP A N 1
ATOM 678 C CA . ASP A 1 86 ? 4.335 0.549 -20.338 1.00 90.56 86 ASP A CA 1
ATOM 679 C C . ASP A 1 86 ? 4.500 1.931 -20.981 1.00 90.56 86 A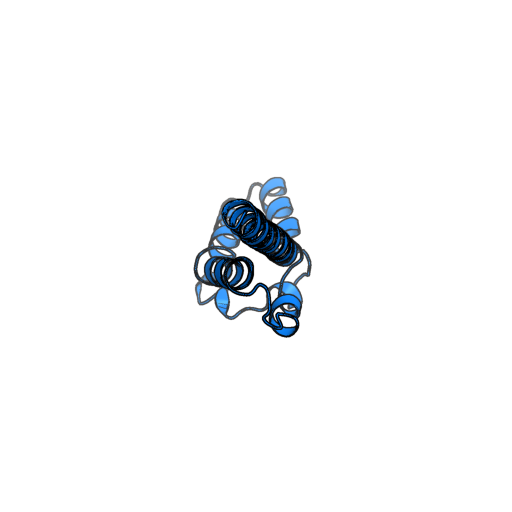SP A C 1
ATOM 681 O O . ASP A 1 86 ? 4.631 2.055 -22.204 1.00 90.56 86 ASP A O 1
ATOM 685 N N . LEU A 1 87 ? 4.582 2.983 -20.160 1.00 89.94 87 LEU A N 1
ATOM 686 C CA . LEU A 1 87 ? 4.853 4.338 -20.635 1.00 89.94 87 LEU A CA 1
ATOM 687 C C . LEU A 1 87 ? 6.231 4.441 -21.306 1.00 89.94 87 LEU A C 1
ATOM 689 O O . LEU A 1 87 ? 6.370 5.105 -22.340 1.00 89.94 87 LEU A O 1
ATOM 693 N N . HIS A 1 88 ? 7.250 3.801 -20.733 1.00 87.88 88 HIS A N 1
ATOM 694 C CA . HIS A 1 88 ? 8.595 3.770 -21.297 1.00 87.88 88 HIS A CA 1
ATOM 695 C C . HIS A 1 88 ? 8.624 3.053 -22.655 1.00 87.88 88 HIS A C 1
ATOM 697 O O . HIS A 1 88 ? 9.112 3.611 -23.644 1.00 87.88 88 HIS A O 1
ATOM 703 N N . GLU A 1 89 ? 8.032 1.861 -22.740 1.00 89.44 89 GLU A N 1
ATOM 704 C CA . GLU A 1 89 ? 7.924 1.103 -23.987 1.00 89.44 89 GLU A CA 1
ATOM 705 C C . GLU A 1 89 ? 7.160 1.879 -25.062 1.00 89.44 89 GLU A C 1
ATOM 707 O O . GLU A 1 89 ? 7.592 1.942 -26.218 1.00 89.44 89 GLU A O 1
ATOM 712 N N . TRP A 1 90 ? 6.051 2.523 -24.692 1.00 89.50 90 TRP A N 1
ATOM 713 C CA . TRP A 1 90 ? 5.288 3.370 -25.602 1.00 89.50 90 TRP A CA 1
ATOM 714 C C . TRP A 1 90 ? 6.135 4.526 -26.157 1.00 89.50 90 TRP A C 1
ATOM 716 O O . TRP A 1 90 ? 6.119 4.776 -27.368 1.00 89.50 90 TRP A O 1
ATOM 726 N N . ARG A 1 91 ? 6.937 5.197 -25.313 1.00 88.06 91 ARG A N 1
ATOM 727 C CA . ARG A 1 91 ? 7.856 6.267 -25.754 1.00 88.06 91 ARG A CA 1
ATOM 728 C C . ARG A 1 91 ? 8.898 5.753 -26.745 1.00 88.06 91 ARG A C 1
ATOM 730 O O . ARG A 1 91 ? 9.161 6.429 -27.745 1.00 88.06 91 ARG A O 1
ATOM 737 N N . ILE A 1 92 ? 9.465 4.569 -26.510 1.00 88.12 92 ILE A N 1
ATOM 738 C CA . ILE A 1 92 ? 10.431 3.948 -27.430 1.00 88.12 92 ILE A CA 1
ATOM 739 C C . ILE A 1 92 ? 9.771 3.642 -28.777 1.00 88.12 92 ILE A C 1
ATOM 741 O O . ILE A 1 92 ? 10.294 4.050 -29.816 1.00 88.12 92 ILE A O 1
ATOM 745 N N . ARG A 1 93 ? 8.604 2.982 -28.773 1.00 84.94 93 ARG A N 1
ATOM 746 C CA . ARG A 1 93 ? 7.868 2.622 -30.000 1.00 84.94 93 ARG A CA 1
ATOM 747 C C . ARG A 1 93 ? 7.482 3.857 -30.818 1.00 84.94 93 ARG A C 1
ATOM 749 O O . ARG A 1 93 ? 7.600 3.857 -32.038 1.00 84.94 93 ARG A O 1
ATOM 756 N N . ARG A 1 94 ? 7.064 4.944 -30.166 1.00 77.38 94 ARG A N 1
ATOM 757 C CA . ARG A 1 94 ? 6.778 6.214 -30.854 1.00 77.38 94 ARG A CA 1
ATOM 758 C C . ARG A 1 94 ? 8.038 6.831 -31.464 1.00 77.38 94 ARG A C 1
ATOM 760 O O . ARG A 1 94 ? 7.996 7.331 -32.585 1.00 77.38 94 ARG A O 1
ATOM 767 N N . SER A 1 95 ? 9.155 6.777 -30.745 1.00 73.44 95 SER A N 1
ATOM 768 C CA . SER A 1 95 ? 10.432 7.329 -31.211 1.00 73.44 95 SER A CA 1
ATOM 769 C C . SER A 1 95 ? 11.006 6.555 -32.400 1.00 73.44 95 SER A C 1
ATOM 771 O O . SER A 1 95 ? 11.628 7.159 -33.270 1.00 73.44 95 SER A O 1
ATOM 773 N N . SER A 1 96 ? 10.790 5.238 -32.472 1.00 74.94 96 SER A N 1
ATOM 774 C CA . SER A 1 96 ? 11.206 4.425 -33.622 1.00 74.94 96 SER A CA 1
ATOM 775 C C . SER A 1 96 ? 10.326 4.644 -34.854 1.00 74.94 96 SER A C 1
ATOM 777 O O . SER A 1 96 ? 10.836 4.593 -35.970 1.00 74.94 96 SER A O 1
ATOM 779 N N . MET A 1 97 ? 9.038 4.959 -34.673 1.00 70.31 97 MET A N 1
ATOM 780 C CA . MET A 1 97 ? 8.131 5.295 -35.779 1.00 70.31 97 MET A CA 1
ATOM 781 C C . MET A 1 97 ? 8.446 6.642 -36.445 1.00 70.31 97 MET A C 1
ATOM 783 O O . MET A 1 97 ? 8.241 6.772 -37.643 1.00 70.31 97 MET A O 1
ATOM 787 N N . LEU A 1 98 ? 8.968 7.626 -35.703 1.00 68.06 98 LEU A N 1
ATOM 788 C CA . LEU A 1 98 ? 9.323 8.954 -36.234 1.00 68.06 98 LEU A CA 1
ATOM 789 C C . LEU A 1 98 ? 10.671 8.997 -36.979 1.00 68.06 98 LEU A C 1
ATOM 791 O O . LEU A 1 98 ? 11.004 10.016 -37.573 1.00 68.06 98 LEU A O 1
ATOM 795 N N . LYS A 1 99 ? 11.472 7.926 -36.909 1.00 59.97 99 LYS A N 1
ATOM 796 C CA . LYS A 1 99 ? 12.787 7.821 -37.569 1.00 59.97 99 LYS A CA 1
ATOM 797 C C . LYS A 1 99 ? 12.737 7.103 -38.930 1.00 59.97 99 LYS A C 1
ATOM 799 O O . LYS A 1 99 ? 13.795 6.797 -39.477 1.00 59.97 99 LYS A O 1
ATOM 804 N N . ARG A 1 100 ? 11.542 6.807 -39.448 1.00 48.12 100 ARG A N 1
ATOM 805 C CA . ARG A 1 100 ? 11.301 6.322 -40.817 1.00 48.12 100 ARG A CA 1
ATOM 806 C C . ARG A 1 100 ? 10.734 7.444 -41.669 1.00 48.12 100 ARG A C 1
ATOM 808 O O . ARG A 1 100 ? 11.088 7.460 -42.864 1.00 48.12 100 ARG A O 1
#

Foldseek 3Di:
DLVVCLPPDLQVVVPLANLVVQVVCCVVVVPVVSVVSSVSSCDDPNVVVLLCQLQPCLPDPCPVVLVSHRPVSNVSSVVSSVVNVVVVVVVVVVVVVVVD

Organism: NCBI:txid89044

Secondary structure (DSSP, 8-state):
-HHHHGGGS-HHHH-TTHHHHHHHHHHHHT-HHHHHHHHHHHTTHHHHHHHHHHHH-TTS--HHHHHT--HHHHHHHHHHHHHHHHHHHHHHHHHHHTT-

pLDDT: mean 86.71, std 10.7, range [48.12, 97.12]

Sequence (100 aa):
EILAGAENINLKEFSHYFFEVGSNLAIVTKNEDLKTTLQIAFAGERFRSLMMHSLSSWNDDLTEFAQNLTAAERHILEEGLISSKDLHEWRIRRSSMLKR